Protein AF-A0A1G7F5T5-F1 (afdb_monomer_lite)

Organism: NCBI:txid69960

Secondary structure (DSSP, 8-state):
-PPP--------------------S-HHHHHHHHHHHHHHHHHHTT--HHHHHHHHHHHHHHH-TTS-HHHHHHHHHHHHHHHHHTS------

Sequence (93 aa):
MRPNDFGLYGSKSVSWASRDAESGDDGSSSDHDLVYRVHQLALRHGESERRAWRAAVGAYLERHPSASVTMAERVVTCLIRQRLDDLPTIKTA

Structure (mmCIF, N/CA/C/O backbone):
data_AF-A0A1G7F5T5-F1
#
_entry.id   AF-A0A1G7F5T5-F1
#
loop_
_atom_site.group_PDB
_atom_site.id
_atom_site.type_symbol
_atom_site.label_atom_id
_atom_site.label_alt_id
_atom_site.label_comp_id
_atom_site.label_asym_id
_atom_site.label_entity_id
_atom_site.label_seq_id
_atom_site.pdbx_PDB_ins_code
_atom_site.Cartn_x
_atom_site.Cartn_y
_atom_site.Cartn_z
_atom_site.occupancy
_atom_site.B_iso_or_equiv
_atom_site.auth_seq_id
_atom_site.auth_comp_id
_atom_site.auth_asym_id
_atom_site.auth_atom_id
_atom_site.pdbx_PDB_model_num
ATOM 1 N N . MET A 1 1 ? 1.196 -51.240 -10.449 1.00 37.78 1 MET A N 1
ATOM 2 C CA . MET A 1 1 ? 2.396 -50.552 -10.979 1.00 37.78 1 MET A CA 1
ATOM 3 C C . MET A 1 1 ? 1.913 -49.550 -12.022 1.00 37.78 1 MET A C 1
ATOM 5 O O . MET A 1 1 ? 1.039 -49.910 -12.797 1.00 37.78 1 MET A O 1
ATOM 9 N N . ARG A 1 2 ? 2.326 -48.281 -11.919 1.00 52.62 2 ARG A N 1
ATOM 10 C CA . ARG A 1 2 ? 1.671 -47.104 -12.531 1.00 52.62 2 ARG A CA 1
ATOM 11 C C . ARG A 1 2 ? 1.776 -47.065 -14.067 1.00 52.62 2 ARG A C 1
ATOM 13 O O . ARG A 1 2 ? 2.877 -47.288 -14.561 1.00 52.62 2 ARG A O 1
ATOM 20 N N . PRO A 1 3 ? 0.723 -46.675 -14.807 1.00 46.78 3 PRO A N 1
ATOM 21 C CA . PRO A 1 3 ? 0.892 -46.070 -16.119 1.00 46.78 3 PRO A CA 1
ATOM 22 C C . PRO A 1 3 ? 1.144 -44.559 -15.978 1.00 46.78 3 PRO A C 1
ATOM 24 O O . PRO A 1 3 ? 0.455 -43.861 -15.236 1.00 46.78 3 PRO A O 1
ATOM 27 N N . ASN A 1 4 ? 2.195 -44.109 -16.661 1.00 47.62 4 ASN A N 1
ATOM 28 C CA . ASN A 1 4 ? 2.661 -42.731 -16.768 1.00 47.62 4 ASN A CA 1
ATOM 29 C C . ASN A 1 4 ? 1.590 -41.797 -17.343 1.00 47.62 4 ASN A C 1
ATOM 31 O O . ASN A 1 4 ? 1.042 -42.052 -18.413 1.00 47.62 4 ASN A O 1
ATOM 35 N N . ASP A 1 5 ? 1.399 -40.677 -16.654 1.00 50.34 5 ASP A N 1
ATOM 36 C CA . ASP A 1 5 ? 0.687 -39.492 -17.110 1.00 50.34 5 ASP A CA 1
ATOM 37 C C . ASP A 1 5 ? 1.704 -38.566 -1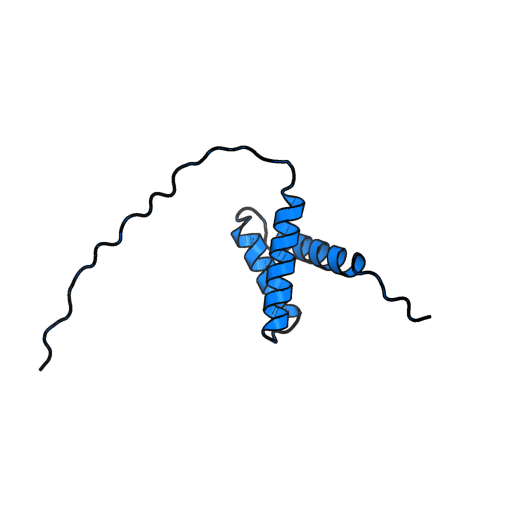7.798 1.00 50.34 5 ASP A C 1
ATOM 39 O O . ASP A 1 5 ? 2.568 -37.985 -17.146 1.00 50.34 5 ASP A O 1
ATOM 43 N N . PHE A 1 6 ? 1.669 -38.509 -19.130 1.00 51.84 6 PHE A N 1
ATOM 44 C CA . PHE A 1 6 ? 2.380 -37.506 -19.928 1.00 51.84 6 PHE A CA 1
ATOM 45 C C . PHE A 1 6 ? 1.488 -37.097 -21.103 1.00 51.84 6 PHE A C 1
ATOM 47 O O . PHE A 1 6 ? 1.723 -37.446 -22.258 1.00 51.84 6 PHE A O 1
ATOM 54 N N . GLY A 1 7 ? 0.421 -36.365 -20.784 1.00 48.38 7 GLY A N 1
ATOM 55 C CA . GLY A 1 7 ? -0.367 -35.610 -21.751 1.00 48.38 7 GLY A CA 1
ATOM 56 C C . GLY A 1 7 ? 0.055 -34.146 -21.719 1.00 48.38 7 GLY A C 1
ATOM 57 O O . GLY A 1 7 ? -0.447 -33.375 -20.909 1.00 48.38 7 GLY A O 1
ATOM 58 N N . LEU A 1 8 ? 0.989 -33.770 -22.596 1.00 51.59 8 LEU A N 1
ATOM 59 C CA . LEU A 1 8 ? 1.382 -32.387 -22.873 1.00 51.59 8 LEU A CA 1
ATOM 60 C C . LEU A 1 8 ? 0.162 -31.595 -23.372 1.00 51.59 8 LEU A C 1
ATOM 62 O O . LEU A 1 8 ? -0.138 -31.582 -24.566 1.00 51.59 8 LEU A O 1
ATOM 66 N N . TYR A 1 9 ? -0.556 -30.942 -22.460 1.00 50.69 9 TYR A N 1
ATOM 67 C CA . TYR A 1 9 ? -1.596 -29.990 -22.828 1.00 50.69 9 TYR A CA 1
ATOM 68 C C . TYR A 1 9 ? -0.916 -28.686 -23.240 1.00 50.69 9 TYR A C 1
ATOM 70 O O . TYR A 1 9 ? -0.356 -27.966 -22.415 1.00 50.69 9 TYR A O 1
ATOM 78 N N . GLY A 1 10 ? -0.912 -28.435 -24.549 1.00 43.50 10 GLY A N 1
ATOM 79 C CA . GLY A 1 10 ? -0.328 -27.252 -25.161 1.00 43.50 10 GLY A CA 1
ATOM 80 C C . GLY A 1 10 ? -0.857 -25.976 -24.517 1.00 43.50 10 GLY A C 1
ATOM 81 O O . GLY A 1 10 ? -2.034 -25.633 -24.647 1.00 43.50 10 GLY A O 1
ATOM 82 N N . SER A 1 11 ? 0.032 -25.264 -23.829 1.00 48.81 11 SER A N 1
ATOM 83 C CA . SER A 1 11 ? -0.226 -23.923 -23.323 1.00 48.81 11 SER A CA 1
ATOM 84 C C . SER A 1 11 ? -0.500 -23.004 -24.508 1.00 48.81 11 SER A C 1
ATOM 86 O O . SER A 1 11 ? 0.404 -22.643 -25.260 1.00 48.81 11 SER A O 1
ATOM 88 N N . LYS A 1 12 ? -1.774 -22.653 -24.692 1.00 49.53 12 LYS A N 1
ATOM 89 C CA . LYS A 1 12 ? -2.207 -21.605 -25.614 1.00 49.53 12 LYS A CA 1
ATOM 90 C C . LYS A 1 12 ? -1.460 -20.314 -25.276 1.00 49.53 12 LYS A C 1
ATOM 92 O O . LYS A 1 12 ? -1.666 -19.743 -24.208 1.00 49.53 12 LYS A O 1
ATOM 97 N N . SER A 1 13 ? -0.622 -19.859 -26.200 1.00 48.94 13 SER A N 1
ATOM 98 C CA . SER A 1 13 ? -0.043 -18.520 -26.204 1.00 48.94 13 SER A CA 1
ATOM 99 C C . SER A 1 13 ? -1.175 -17.497 -26.139 1.00 48.94 13 SER A C 1
ATOM 101 O O . SER A 1 13 ? -1.963 -17.376 -27.077 1.00 48.94 13 SER A O 1
ATOM 103 N N . VAL A 1 14 ? -1.298 -16.792 -25.017 1.00 47.69 14 VAL A N 1
ATOM 104 C CA . VAL A 1 14 ? -2.258 -15.699 -24.886 1.00 47.69 14 VAL A CA 1
ATOM 105 C C . VAL A 1 14 ? -1.602 -14.440 -25.456 1.00 47.69 14 VAL A C 1
ATOM 107 O O . VAL A 1 14 ? -0.734 -13.824 -24.845 1.00 47.69 14 VAL A O 1
ATOM 110 N N . SER A 1 15 ? -1.951 -14.111 -26.697 1.00 42.66 15 SER A N 1
ATOM 111 C CA . SER A 1 15 ? -1.538 -12.872 -27.356 1.00 42.66 15 SER A CA 1
ATOM 112 C C . SER A 1 15 ? -2.310 -11.699 -26.752 1.00 42.66 15 SER A C 1
ATOM 114 O O . SER A 1 15 ? -3.448 -11.444 -27.134 1.00 42.66 15 SER A O 1
ATOM 116 N N . TRP A 1 16 ? -1.700 -10.976 -25.813 1.00 48.81 16 TRP A N 1
ATOM 117 C CA . TRP A 1 16 ? -2.178 -9.657 -25.387 1.00 48.81 16 TRP A CA 1
ATOM 118 C C . TRP A 1 16 ? -1.541 -8.606 -26.288 1.00 48.81 16 TRP A C 1
ATOM 120 O O . TRP A 1 16 ? -0.541 -7.991 -25.933 1.00 48.81 16 TRP A O 1
ATOM 130 N N . ALA A 1 17 ? -2.091 -8.442 -27.488 1.00 44.53 17 ALA A N 1
ATOM 131 C CA . ALA A 1 17 ? -1.751 -7.315 -28.339 1.00 44.53 17 ALA A CA 1
ATOM 132 C C . ALA A 1 17 ? -3.019 -6.536 -28.690 1.00 44.53 17 ALA A C 1
ATOM 134 O O . ALA A 1 17 ? -3.901 -7.036 -29.382 1.00 44.53 17 ALA A O 1
ATOM 135 N N . SER A 1 18 ? -3.014 -5.298 -28.200 1.00 49.06 18 SER A N 1
ATOM 136 C CA . SER A 1 18 ? -3.764 -4.132 -28.659 1.00 49.06 18 SER A CA 1
ATOM 137 C C . SER A 1 18 ? -5.280 -4.130 -28.496 1.00 49.06 18 SER A C 1
ATOM 139 O O . SER A 1 18 ? -6.025 -4.751 -29.250 1.00 49.06 18 SER A O 1
ATOM 141 N N . ARG A 1 19 ? -5.731 -3.224 -27.625 1.00 47.62 19 ARG A N 1
ATOM 142 C CA . ARG A 1 19 ? -6.726 -2.242 -28.047 1.00 47.62 19 ARG A CA 1
ATOM 143 C C . ARG A 1 19 ? -6.375 -0.854 -27.535 1.00 47.62 19 ARG A C 1
ATOM 145 O O . ARG A 1 19 ? -5.844 -0.690 -26.442 1.00 47.62 19 ARG A O 1
ATOM 152 N N . ASP A 1 20 ? -6.632 0.061 -28.445 1.00 47.78 20 ASP A N 1
ATOM 153 C CA . ASP A 1 20 ? -6.230 1.442 -28.580 1.00 47.78 20 ASP A CA 1
ATOM 154 C C . ASP A 1 20 ? -6.469 2.331 -27.359 1.00 47.78 20 ASP A C 1
ATOM 156 O O . ASP A 1 20 ? -7.384 2.137 -26.558 1.00 47.78 20 ASP A O 1
ATOM 160 N N . ALA A 1 21 ? -5.596 3.330 -27.262 1.00 59.91 21 ALA A N 1
ATOM 161 C CA . ALA A 1 21 ? -5.716 4.464 -26.374 1.00 59.91 21 ALA A CA 1
ATOM 162 C C . ALA A 1 21 ? -7.014 5.226 -26.648 1.00 59.91 21 ALA A C 1
ATOM 164 O O . ALA A 1 21 ? -7.261 5.602 -27.784 1.00 59.91 21 ALA A O 1
ATOM 165 N N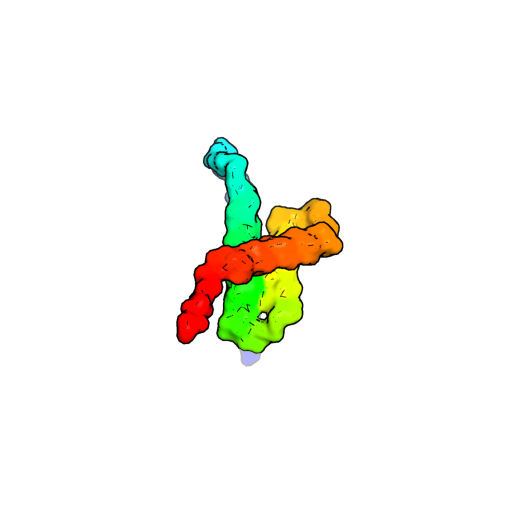 . GLU A 1 22 ? -7.775 5.489 -25.591 1.00 53.81 22 GLU A N 1
ATOM 166 C CA . GLU A 1 22 ? -8.470 6.751 -25.327 1.00 53.81 22 GLU A CA 1
ATOM 167 C C . GLU A 1 22 ? -9.164 6.608 -23.971 1.00 53.81 22 GLU A C 1
ATOM 169 O O . GLU A 1 22 ? -10.047 5.769 -23.822 1.00 53.81 22 GLU A O 1
ATOM 174 N N . SER A 1 23 ? -8.740 7.382 -22.967 1.00 44.06 23 SER A N 1
ATOM 175 C CA . SER A 1 23 ? -9.634 7.981 -21.964 1.00 44.06 23 SER A CA 1
ATOM 176 C C . SER A 1 23 ? -8.828 8.541 -20.795 1.00 44.06 23 SER A C 1
ATOM 178 O O . SER A 1 23 ? -8.384 7.794 -19.928 1.00 44.06 23 SER A O 1
ATOM 180 N N . GLY A 1 24 ? -8.746 9.870 -20.749 1.00 42.12 24 GLY A N 1
ATOM 181 C CA . GLY A 1 24 ? -8.761 10.621 -19.500 1.00 42.12 24 GLY A CA 1
ATOM 182 C C . GLY A 1 24 ? -7.458 10.659 -18.716 1.00 42.12 24 GLY A C 1
ATOM 183 O O . GLY A 1 24 ? -7.017 9.682 -18.119 1.00 42.12 24 GLY A O 1
ATOM 184 N N . ASP A 1 25 ? -6.911 11.860 -18.634 1.00 50.72 25 ASP A N 1
ATOM 185 C CA . ASP A 1 25 ? -6.124 12.337 -17.506 1.00 50.72 25 ASP A CA 1
ATOM 186 C C . ASP A 1 25 ? -6.935 12.136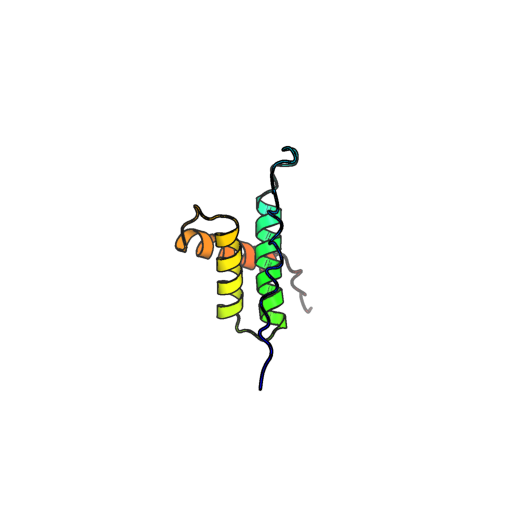 -16.196 1.00 50.72 25 ASP A C 1
ATOM 188 O O . ASP A 1 25 ? -7.659 13.017 -15.756 1.00 50.72 25 ASP A O 1
ATOM 192 N N . ASP A 1 26 ? -6.923 10.912 -15.649 1.00 48.56 26 ASP A N 1
ATOM 193 C CA . ASP A 1 26 ? -7.553 10.517 -14.370 1.00 48.56 26 ASP A CA 1
ATOM 194 C C . ASP A 1 26 ? -6.755 9.383 -13.680 1.00 48.56 26 ASP A C 1
ATOM 196 O O . ASP A 1 26 ? -7.257 8.610 -12.862 1.00 48.56 26 ASP A O 1
ATOM 200 N N . GLY A 1 27 ? -5.461 9.252 -14.006 1.00 49.28 27 GLY A N 1
ATOM 201 C CA . GLY A 1 27 ? -4.585 8.208 -13.450 1.00 49.28 27 GLY A CA 1
ATOM 202 C C . GLY A 1 27 ? -4.512 8.224 -11.916 1.00 49.28 27 GLY A C 1
ATOM 203 O O . GLY A 1 27 ? -4.415 7.168 -11.291 1.00 49.28 27 GLY A O 1
ATOM 204 N N . SER A 1 28 ? -4.673 9.408 -11.313 1.00 51.78 28 SER A N 1
ATOM 205 C CA . SER A 1 28 ? -4.696 9.596 -9.858 1.00 51.78 28 SER A CA 1
ATOM 206 C C . SER A 1 28 ? -5.868 8.866 -9.189 1.00 51.78 28 SER A C 1
ATOM 208 O O . SER A 1 28 ? -5.685 8.226 -8.155 1.00 51.78 28 SER A O 1
ATOM 210 N N . SER A 1 29 ? -7.056 8.873 -9.803 1.00 59.47 29 SER A N 1
ATOM 211 C CA . SER A 1 29 ? -8.245 8.190 -9.274 1.00 59.47 29 SER A CA 1
ATOM 212 C C . SER A 1 29 ? -8.086 6.667 -9.317 1.00 59.47 29 SER A C 1
ATOM 214 O O . SER A 1 29 ? -8.397 5.963 -8.354 1.00 59.47 29 SER A O 1
ATOM 216 N N . SER A 1 30 ? -7.494 6.144 -10.399 1.00 79.25 30 SER A N 1
ATOM 217 C CA . SER A 1 30 ? -7.297 4.701 -10.558 1.00 79.25 30 SER A CA 1
ATOM 218 C C . SER A 1 30 ? -6.242 4.121 -9.611 1.00 79.25 30 SER A C 1
ATOM 220 O O . SER A 1 30 ? -6.425 2.997 -9.137 1.00 79.25 30 SER A O 1
ATOM 222 N N . ASP A 1 31 ? -5.160 4.853 -9.336 1.00 85.75 31 ASP A N 1
ATOM 223 C CA . ASP A 1 31 ? -4.143 4.429 -8.368 1.00 85.75 31 ASP A CA 1
ATOM 224 C C . ASP A 1 31 ? -4.662 4.544 -6.933 1.00 85.75 31 ASP A C 1
ATOM 226 O O . ASP A 1 31 ? -4.466 3.638 -6.122 1.00 85.75 31 ASP A O 1
ATOM 230 N N . HIS A 1 32 ? -5.393 5.617 -6.635 1.00 85.69 32 HIS A N 1
ATOM 231 C CA . HIS A 1 32 ? -6.034 5.829 -5.344 1.00 85.69 32 HIS A CA 1
ATOM 232 C C . HIS A 1 32 ? -7.029 4.711 -5.002 1.00 85.69 32 HIS A C 1
ATOM 234 O O . HIS A 1 32 ? -6.956 4.127 -3.917 1.00 85.69 32 HIS A O 1
ATOM 240 N N . ASP A 1 33 ? -7.907 4.340 -5.938 1.00 88.75 33 ASP A N 1
ATOM 241 C CA . ASP A 1 33 ? -8.869 3.255 -5.735 1.00 88.75 33 ASP A CA 1
ATOM 242 C C . ASP A 1 33 ? -8.203 1.877 -5.641 1.00 88.75 33 ASP A C 1
ATOM 244 O O . ASP A 1 33 ? -8.639 1.045 -4.841 1.00 88.75 33 ASP A O 1
ATOM 248 N N . LEU A 1 34 ? -7.137 1.622 -6.410 1.00 90.38 34 LEU A N 1
ATOM 249 C CA . LEU A 1 34 ? -6.363 0.381 -6.318 1.00 90.38 34 LEU A CA 1
ATOM 250 C C . LEU A 1 34 ? -5.725 0.235 -4.931 1.00 90.38 34 LEU A C 1
ATOM 252 O O . LEU A 1 34 ? -5.949 -0.763 -4.242 1.00 90.38 34 LEU A O 1
ATOM 256 N N . VAL A 1 35 ? -4.960 1.246 -4.516 1.00 91.81 35 VAL A N 1
ATOM 257 C CA . VAL A 1 35 ? -4.230 1.277 -3.243 1.00 91.81 35 VAL A CA 1
ATOM 258 C C . VAL A 1 35 ? -5.198 1.139 -2.072 1.00 91.81 35 VAL A C 1
ATOM 260 O O . VAL A 1 35 ? -4.993 0.302 -1.190 1.00 91.81 35 VAL A O 1
ATOM 263 N N . TYR A 1 36 ? -6.291 1.903 -2.086 1.00 89.56 36 TYR A N 1
ATOM 264 C CA . TYR A 1 36 ? -7.287 1.858 -1.023 1.00 89.56 36 TYR A CA 1
ATOM 265 C C . TYR A 1 36 ? -8.016 0.511 -0.970 1.00 89.56 36 TYR A C 1
ATOM 267 O O . TYR A 1 36 ? -8.193 -0.051 0.112 1.00 89.56 36 TYR A O 1
ATOM 275 N N . ARG A 1 37 ? -8.397 -0.058 -2.122 1.00 91.38 37 ARG A N 1
ATOM 276 C CA . ARG A 1 37 ? -9.069 -1.363 -2.180 1.00 91.38 37 ARG A CA 1
ATOM 277 C C . ARG A 1 37 ? -8.181 -2.482 -1.648 1.00 91.38 37 ARG A C 1
ATOM 279 O O . ARG A 1 37 ? -8.657 -3.286 -0.852 1.00 91.38 37 ARG A O 1
ATOM 286 N N . VAL A 1 38 ? -6.914 -2.533 -2.061 1.00 93.38 38 VAL A N 1
ATOM 287 C CA . VAL A 1 38 ? -5.958 -3.553 -1.596 1.00 93.38 38 VAL A CA 1
ATOM 288 C C . VAL A 1 38 ? -5.710 -3.411 -0.095 1.00 93.38 38 VAL A C 1
ATOM 290 O O . VAL A 1 38 ? -5.739 -4.406 0.629 1.00 93.38 38 VAL A O 1
ATOM 293 N N . HIS A 1 39 ? -5.561 -2.176 0.390 1.00 93.06 39 HIS A N 1
ATOM 294 C CA . HIS A 1 39 ? -5.421 -1.895 1.815 1.00 93.06 39 HIS A CA 1
ATOM 295 C C . HIS A 1 39 ? -6.641 -2.378 2.621 1.00 93.06 39 HIS A C 1
ATOM 297 O O . HIS A 1 39 ? -6.497 -3.127 3.585 1.00 93.06 39 HIS A O 1
ATOM 303 N N . GLN A 1 40 ? -7.857 -2.009 2.201 1.00 92.25 40 GLN A N 1
ATOM 304 C CA . GLN A 1 40 ? -9.101 -2.426 2.860 1.00 92.25 40 GLN A CA 1
ATOM 305 C C . GLN A 1 40 ? -9.320 -3.940 2.798 1.00 92.25 40 GLN A C 1
ATOM 307 O O . GLN A 1 40 ? -9.793 -4.531 3.767 1.00 92.25 40 GLN A O 1
ATOM 312 N N . LEU A 1 41 ? -8.972 -4.584 1.681 1.00 92.69 41 LEU A N 1
ATOM 313 C CA . LEU A 1 41 ? -9.070 -6.032 1.540 1.00 92.69 41 LEU A CA 1
ATOM 314 C C . LEU A 1 41 ? -8.171 -6.734 2.563 1.00 92.69 41 LEU A C 1
ATOM 316 O O . LEU A 1 41 ? -8.653 -7.583 3.307 1.00 92.69 41 LEU A O 1
ATOM 320 N N . ALA A 1 42 ? -6.903 -6.333 2.667 1.00 92.62 42 ALA A N 1
ATOM 321 C CA . ALA A 1 42 ? -5.976 -6.905 3.640 1.00 92.62 42 ALA A CA 1
ATOM 322 C C . ALA A 1 42 ? -6.475 -6.737 5.088 1.00 92.62 42 ALA A C 1
ATOM 324 O O . ALA A 1 42 ? -6.462 -7.698 5.856 1.00 92.62 42 ALA A O 1
ATOM 325 N N . LEU A 1 43 ? -7.012 -5.563 5.439 1.00 91.44 43 LEU A N 1
ATOM 326 C CA . LEU A 1 43 ? -7.629 -5.345 6.752 1.00 91.44 43 LEU A CA 1
ATOM 327 C C . LEU A 1 43 ? -8.840 -6.262 6.995 1.00 91.44 43 LEU A C 1
ATOM 329 O O . LEU A 1 43 ? -8.972 -6.832 8.075 1.00 91.44 43 LEU A O 1
ATOM 333 N N . ARG A 1 44 ? -9.706 -6.464 5.992 1.00 93.69 44 ARG A N 1
ATOM 334 C CA . ARG A 1 44 ? -10.860 -7.383 6.085 1.00 93.69 44 ARG A CA 1
ATOM 335 C C . ARG A 1 44 ? -10.449 -8.843 6.264 1.00 93.69 44 ARG A C 1
ATOM 337 O O . ARG A 1 44 ? -11.194 -9.605 6.870 1.00 93.69 44 ARG A O 1
ATOM 344 N N . HIS A 1 45 ? -9.274 -9.221 5.769 1.00 93.56 45 HIS A N 1
ATOM 345 C CA . HIS A 1 45 ? -8.682 -10.539 5.997 1.00 93.56 45 HIS A CA 1
ATOM 346 C C . HIS A 1 45 ? -8.015 -10.683 7.377 1.00 93.56 45 HIS A C 1
ATOM 348 O O . HIS A 1 45 ? -7.494 -11.752 7.686 1.00 93.56 45 HIS A O 1
ATOM 354 N N . GLY A 1 46 ? -8.054 -9.647 8.222 1.00 92.12 46 GLY A N 1
ATOM 355 C CA . GLY A 1 46 ? -7.470 -9.669 9.563 1.00 92.12 46 GLY A CA 1
ATOM 356 C C . GLY A 1 46 ? -5.967 -9.385 9.590 1.00 92.12 46 GLY A C 1
ATOM 357 O O . GLY A 1 46 ? -5.317 -9.633 10.605 1.00 92.12 46 GLY A O 1
ATOM 358 N N . GLU A 1 47 ? -5.394 -8.869 8.499 1.00 93.25 47 GLU A N 1
ATOM 359 C CA . GLU A 1 47 ? -3.993 -8.455 8.487 1.00 93.25 47 GLU A CA 1
ATOM 360 C C . GLU A 1 47 ? -3.785 -7.165 9.288 1.00 93.25 47 GLU A C 1
ATOM 362 O O . GLU A 1 47 ? -4.632 -6.275 9.332 1.00 93.25 47 GLU A O 1
ATOM 367 N N . SER A 1 48 ? -2.600 -7.030 9.889 1.00 93.81 48 SER A N 1
ATOM 368 C CA . SER A 1 48 ? -2.185 -5.782 10.543 1.00 93.81 48 SER A CA 1
ATOM 369 C C . SER A 1 48 ? -2.104 -4.620 9.544 1.00 93.81 48 SER A C 1
ATOM 371 O O . SER A 1 48 ? -1.694 -4.835 8.401 1.00 93.81 48 SER A O 1
ATOM 373 N N . GLU A 1 49 ? -2.333 -3.384 9.998 1.00 90.94 49 GLU A N 1
ATOM 374 C CA . GLU A 1 49 ? -2.204 -2.170 9.168 1.00 90.94 49 GLU A CA 1
ATOM 375 C C . GLU A 1 49 ? -0.869 -2.103 8.419 1.00 90.94 49 GLU A C 1
ATOM 377 O O . GLU A 1 49 ? -0.824 -1.814 7.227 1.00 90.94 49 GLU A O 1
ATOM 382 N N . ARG A 1 50 ? 0.238 -2.472 9.078 1.00 92.81 50 ARG A N 1
ATOM 383 C CA . ARG A 1 50 ? 1.565 -2.512 8.445 1.00 92.81 50 ARG A CA 1
ATOM 384 C C . ARG A 1 50 ? 1.620 -3.484 7.260 1.00 92.81 50 ARG A C 1
ATOM 386 O O . ARG A 1 50 ? 2.300 -3.203 6.276 1.00 92.81 50 ARG A O 1
ATOM 393 N N . ARG A 1 51 ? 0.964 -4.644 7.352 1.00 91.88 51 ARG A N 1
ATOM 394 C CA . ARG A 1 51 ? 0.907 -5.625 6.254 1.00 91.88 51 ARG A CA 1
ATOM 395 C C . ARG A 1 51 ? -0.054 -5.183 5.156 1.00 91.88 51 ARG A C 1
ATOM 397 O O . ARG A 1 51 ? 0.308 -5.300 3.990 1.00 91.88 51 ARG A O 1
ATOM 404 N N . ALA A 1 52 ? -1.200 -4.610 5.517 1.00 93.56 52 ALA A N 1
ATOM 405 C CA . ALA A 1 52 ? -2.137 -4.022 4.565 1.00 93.56 52 ALA A CA 1
ATOM 406 C C . ALA A 1 52 ? -1.490 -2.895 3.744 1.00 93.56 52 ALA A C 1
ATOM 408 O O . ALA A 1 52 ? -1.608 -2.861 2.521 1.00 93.56 52 ALA A O 1
ATOM 409 N N . TRP A 1 53 ? -0.724 -2.023 4.401 1.00 94.19 53 TRP A N 1
ATOM 410 C CA . TRP A 1 53 ? 0.046 -0.968 3.749 1.00 94.19 53 TRP A CA 1
ATOM 411 C C . TRP A 1 53 ? 1.107 -1.526 2.796 1.00 94.19 53 TRP A C 1
ATOM 413 O O . TRP A 1 53 ? 1.172 -1.101 1.647 1.00 94.19 53 TRP A O 1
ATOM 423 N N . ARG A 1 54 ? 1.890 -2.534 3.212 1.00 95.31 54 ARG A N 1
ATOM 424 C CA . ARG A 1 54 ? 2.874 -3.170 2.315 1.00 95.31 54 ARG A CA 1
ATOM 425 C C . ARG A 1 54 ? 2.229 -3.833 1.102 1.00 95.31 54 ARG A C 1
ATOM 427 O O . ARG A 1 54 ? 2.795 -3.754 0.018 1.00 95.31 54 ARG A O 1
ATOM 434 N N . ALA A 1 55 ? 1.065 -4.460 1.270 1.00 95.00 55 ALA A N 1
ATOM 435 C CA . ALA A 1 55 ? 0.314 -5.026 0.153 1.00 95.00 55 ALA A CA 1
ATOM 436 C C . ALA A 1 55 ? -0.103 -3.934 -0.845 1.00 95.00 55 ALA A C 1
ATOM 438 O O . ALA A 1 55 ? 0.045 -4.111 -2.051 1.00 95.00 55 ALA A O 1
ATOM 439 N N . ALA A 1 56 ? -0.545 -2.777 -0.348 1.00 94.81 56 ALA A N 1
ATOM 440 C CA . ALA A 1 56 ? -0.903 -1.639 -1.186 1.00 94.81 56 ALA A CA 1
ATOM 441 C C . ALA A 1 56 ? 0.317 -1.013 -1.900 1.00 94.81 56 ALA A C 1
ATOM 443 O O . ALA A 1 56 ? 0.220 -0.663 -3.074 1.00 94.81 56 ALA A O 1
ATOM 444 N N . VAL A 1 57 ? 1.481 -0.941 -1.239 1.00 95.38 57 VAL A N 1
ATOM 445 C CA . VAL A 1 57 ? 2.765 -0.552 -1.865 1.00 95.38 57 VAL A CA 1
ATOM 446 C C . VAL A 1 57 ? 3.172 -1.536 -2.960 1.00 95.38 57 VAL A C 1
ATOM 448 O O . VAL A 1 57 ? 3.577 -1.107 -4.038 1.00 95.38 57 VAL A O 1
ATOM 451 N N . GLY A 1 58 ? 3.020 -2.839 -2.718 1.00 94.69 58 GLY A N 1
ATOM 452 C CA . GLY A 1 58 ? 3.268 -3.873 -3.723 1.00 94.69 58 GLY A CA 1
ATOM 453 C C . GLY A 1 58 ? 2.386 -3.696 -4.958 1.00 94.69 58 GLY A C 1
ATOM 454 O O . GLY A 1 58 ? 2.904 -3.612 -6.065 1.00 94.69 58 GLY A O 1
ATOM 455 N N . ALA A 1 59 ? 1.077 -3.526 -4.762 1.00 94.06 59 ALA A N 1
ATOM 456 C CA . ALA A 1 59 ? 0.133 -3.297 -5.856 1.00 94.06 59 ALA A CA 1
ATOM 457 C C . ALA A 1 59 ? 0.453 -2.024 -6.663 1.00 94.06 59 ALA A C 1
ATOM 459 O O . ALA A 1 59 ? 0.312 -2.007 -7.885 1.00 94.06 59 ALA A O 1
ATOM 460 N N . TYR A 1 60 ? 0.918 -0.962 -5.996 1.00 93.31 60 TYR A N 1
ATOM 461 C CA . TYR A 1 60 ? 1.361 0.255 -6.675 1.00 93.31 60 TYR A CA 1
ATOM 462 C C . TYR A 1 60 ? 2.613 0.009 -7.534 1.00 93.31 60 TYR A C 1
ATOM 464 O O . TYR A 1 60 ? 2.672 0.459 -8.675 1.00 93.31 60 TYR A O 1
ATOM 472 N N . LEU A 1 61 ? 3.599 -0.732 -7.021 1.00 94.56 61 LEU A N 1
ATOM 473 C CA . LEU A 1 61 ? 4.829 -1.062 -7.753 1.00 94.56 61 LEU A CA 1
ATOM 474 C C . LEU A 1 61 ? 4.592 -2.016 -8.931 1.00 94.56 61 LEU A C 1
ATOM 476 O O . LEU A 1 61 ? 5.250 -1.879 -9.958 1.00 94.56 61 LEU A O 1
ATOM 480 N N . GLU A 1 62 ? 3.644 -2.951 -8.818 1.00 93.56 62 GLU A N 1
ATOM 481 C CA . GLU A 1 62 ? 3.245 -3.822 -9.935 1.00 93.56 62 GLU A CA 1
ATOM 482 C C . GLU A 1 62 ? 2.677 -3.017 -11.110 1.00 93.56 62 GLU A C 1
ATOM 484 O O . GLU A 1 62 ? 2.925 -3.341 -12.271 1.00 93.56 62 GLU A O 1
ATOM 489 N N . ARG A 1 63 ? 1.943 -1.941 -10.808 1.00 90.94 63 ARG A N 1
ATOM 490 C CA . ARG A 1 63 ? 1.386 -1.028 -11.809 1.00 90.94 63 ARG A CA 1
ATOM 491 C C . ARG A 1 63 ? 2.409 -0.018 -12.331 1.00 90.94 63 ARG A C 1
ATOM 493 O O . ARG A 1 63 ? 2.350 0.354 -13.501 1.00 90.94 63 ARG A O 1
ATOM 500 N N . HIS A 1 64 ? 3.352 0.394 -11.485 1.00 92.12 64 HIS A N 1
ATOM 501 C CA . HIS A 1 64 ? 4.386 1.386 -11.783 1.00 92.12 64 HIS A CA 1
ATOM 502 C C . HIS A 1 64 ? 5.790 0.791 -11.589 1.00 92.12 64 HIS A C 1
ATOM 504 O O . HIS A 1 64 ? 6.483 1.156 -10.636 1.00 92.12 64 HIS A O 1
ATOM 510 N N . PRO A 1 65 ? 6.262 -0.092 -12.492 1.00 91.00 65 PRO A N 1
ATOM 511 C CA . PRO A 1 65 ? 7.538 -0.798 -12.323 1.00 91.00 65 PRO A CA 1
ATOM 512 C C . PRO A 1 65 ? 8.768 0.123 -12.382 1.00 91.00 65 PRO A C 1
ATOM 514 O O . PRO A 1 65 ? 9.854 -0.260 -11.956 1.00 91.00 65 PRO A O 1
ATOM 517 N N . SER A 1 66 ? 8.613 1.340 -12.910 1.00 93.06 66 SER A N 1
ATOM 518 C CA . SER A 1 66 ? 9.645 2.381 -12.925 1.00 93.06 66 SER A CA 1
ATOM 519 C C . SER A 1 66 ? 9.707 3.200 -11.629 1.00 93.06 66 SER A C 1
ATOM 521 O O . SER A 1 66 ? 10.663 3.954 -11.434 1.00 93.06 66 SER A O 1
ATOM 523 N N . ALA A 1 67 ? 8.714 3.082 -10.740 1.00 92.31 67 ALA A N 1
ATOM 524 C CA . ALA A 1 67 ? 8.710 3.787 -9.468 1.00 92.31 67 ALA A CA 1
ATOM 525 C C . ALA A 1 67 ? 9.698 3.144 -8.486 1.00 92.31 67 ALA A C 1
ATOM 527 O 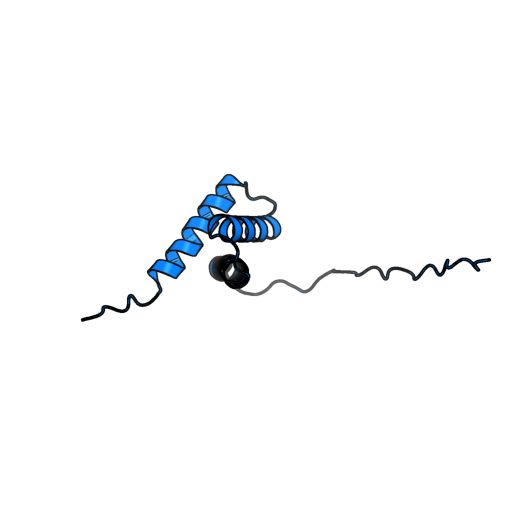O . ALA A 1 67 ? 9.798 1.924 -8.365 1.00 92.31 67 ALA A O 1
ATOM 528 N N . SER A 1 68 ? 10.416 3.975 -7.730 1.00 95.31 68 SER A N 1
ATOM 529 C CA . SER A 1 68 ? 11.228 3.476 -6.623 1.00 95.31 68 SER A CA 1
ATOM 530 C C . SER A 1 68 ? 10.339 3.057 -5.453 1.00 95.31 68 SER A C 1
ATOM 532 O O . SER A 1 68 ? 9.275 3.638 -5.228 1.00 95.31 68 SER A O 1
ATOM 534 N N . VAL A 1 69 ? 10.808 2.094 -4.654 1.00 94.00 69 VAL A N 1
ATOM 535 C CA . VAL A 1 69 ? 10.101 1.644 -3.442 1.00 94.00 69 VAL A CA 1
ATOM 536 C C . VAL A 1 69 ? 9.780 2.830 -2.532 1.00 94.00 69 VAL A C 1
ATOM 538 O O . VAL A 1 69 ? 8.636 3.013 -2.140 1.00 94.00 69 VAL A O 1
ATOM 541 N N . THR A 1 70 ? 10.754 3.706 -2.283 1.00 94.94 70 THR A N 1
ATOM 542 C CA . THR A 1 70 ? 10.563 4.896 -1.442 1.00 94.94 70 THR A CA 1
ATOM 543 C C . THR A 1 70 ? 9.512 5.859 -2.000 1.00 94.94 70 THR A C 1
ATOM 545 O O . THR A 1 70 ? 8.776 6.478 -1.231 1.00 94.94 70 THR A O 1
ATOM 548 N N . MET A 1 71 ? 9.422 6.008 -3.327 1.00 94.38 71 MET A N 1
ATOM 549 C CA . MET A 1 71 ? 8.377 6.823 -3.950 1.00 94.38 71 MET A CA 1
ATOM 550 C C . MET A 1 71 ? 7.004 6.171 -3.771 1.00 94.38 71 MET A C 1
ATOM 552 O O . MET A 1 71 ? 6.069 6.839 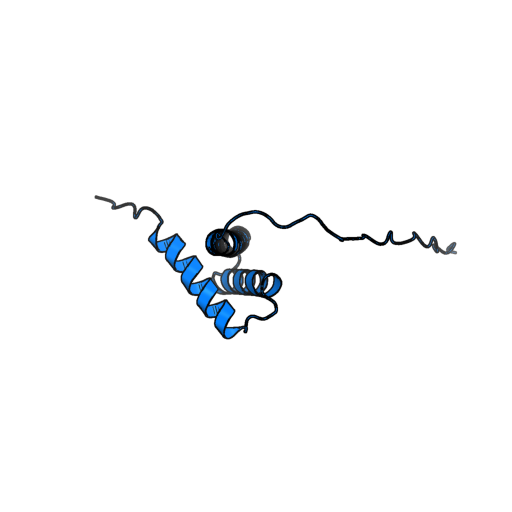-3.337 1.00 94.38 71 MET A O 1
ATOM 556 N N . ALA A 1 72 ? 6.895 4.867 -4.032 1.00 92.94 72 ALA A N 1
ATOM 557 C CA . ALA A 1 72 ? 5.658 4.113 -3.860 1.00 92.94 72 ALA A CA 1
ATOM 558 C C . ALA A 1 72 ? 5.144 4.170 -2.413 1.00 92.94 72 ALA A C 1
ATOM 560 O O . ALA A 1 72 ? 3.973 4.452 -2.184 1.00 92.94 72 ALA A O 1
ATOM 561 N N . GLU A 1 73 ? 6.027 3.995 -1.428 1.00 93.88 73 GLU A N 1
ATOM 562 C CA . GLU A 1 73 ? 5.703 4.116 -0.003 1.00 93.88 73 GLU A CA 1
ATOM 563 C C . GLU A 1 73 ? 5.116 5.490 0.345 1.00 93.88 73 GLU A C 1
ATOM 565 O O . GLU A 1 73 ? 4.115 5.581 1.063 1.00 93.88 73 GLU A O 1
ATOM 570 N N . ARG A 1 74 ? 5.713 6.569 -0.180 1.00 94.44 74 ARG A N 1
ATOM 571 C CA . ARG A 1 74 ? 5.224 7.939 0.028 1.00 94.44 74 ARG A CA 1
ATOM 572 C C . ARG A 1 74 ? 3.865 8.152 -0.622 1.00 94.44 74 ARG A C 1
ATOM 574 O O . ARG A 1 74 ? 2.957 8.639 0.045 1.00 94.44 74 ARG A O 1
ATOM 581 N N . VAL A 1 75 ? 3.721 7.760 -1.887 1.00 91.25 75 VAL A N 1
ATOM 582 C CA . VAL A 1 75 ? 2.471 7.906 -2.641 1.00 91.25 75 VAL A CA 1
ATOM 583 C C . VAL A 1 75 ? 1.345 7.149 -1.946 1.00 91.25 75 VAL A C 1
ATOM 585 O O . VAL A 1 75 ? 0.343 7.756 -1.587 1.00 91.25 75 VAL A O 1
ATOM 588 N N . VAL A 1 76 ? 1.538 5.866 -1.643 1.00 91.25 76 VAL A N 1
ATOM 589 C CA . VAL A 1 76 ? 0.538 5.041 -0.952 1.00 91.25 76 VAL A CA 1
ATOM 590 C C . VAL A 1 76 ? 0.135 5.634 0.395 1.00 91.25 76 VAL A C 1
ATOM 592 O O . VAL A 1 76 ? -1.049 5.678 0.721 1.00 91.25 76 VAL A O 1
ATOM 595 N N . THR A 1 77 ? 1.099 6.144 1.163 1.00 91.81 77 THR A N 1
ATOM 596 C CA . THR A 1 77 ? 0.810 6.797 2.446 1.00 91.81 77 THR A CA 1
ATOM 597 C C . THR A 1 77 ? -0.049 8.050 2.267 1.00 91.81 77 THR A C 1
ATOM 599 O O . THR A 1 77 ? -0.995 8.251 3.029 1.00 91.81 77 THR A O 1
ATOM 602 N N . CYS A 1 78 ? 0.240 8.878 1.260 1.00 91.19 78 CYS A N 1
ATOM 603 C CA . CYS A 1 78 ? -0.564 10.060 0.953 1.00 91.19 78 CYS A CA 1
ATOM 604 C C . CYS A 1 78 ? -1.987 9.683 0.518 1.00 91.19 78 CYS A C 1
ATOM 606 O O . CYS A 1 78 ? -2.943 10.250 1.040 1.00 91.19 78 CYS A O 1
ATOM 608 N N . LEU A 1 79 ? -2.129 8.697 -0.372 1.00 87.69 79 LEU A N 1
ATOM 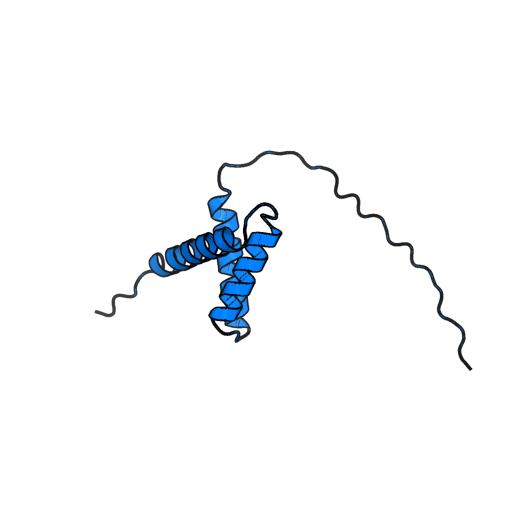609 C CA . LEU A 1 79 ? -3.423 8.257 -0.904 1.00 87.69 79 LEU A CA 1
ATOM 610 C C . LEU A 1 79 ? -4.319 7.648 0.189 1.00 87.69 79 LEU A C 1
ATOM 612 O O . LEU A 1 79 ? -5.506 7.949 0.269 1.00 87.69 79 LEU A O 1
ATOM 616 N N . ILE A 1 80 ? -3.755 6.829 1.084 1.00 87.25 80 ILE A N 1
ATOM 617 C CA . ILE A 1 80 ? -4.520 6.247 2.199 1.00 87.25 80 ILE A CA 1
ATOM 618 C C . ILE A 1 80 ? -4.979 7.337 3.176 1.00 87.25 80 ILE A C 1
ATOM 620 O O . ILE A 1 80 ? -6.122 7.298 3.628 1.00 87.25 80 ILE A O 1
ATOM 624 N N . ARG A 1 81 ? -4.116 8.313 3.496 1.00 85.62 81 ARG A N 1
ATOM 625 C CA . ARG A 1 81 ? -4.471 9.413 4.408 1.00 85.62 81 ARG A CA 1
ATOM 626 C C . ARG A 1 81 ? -5.580 10.288 3.840 1.00 85.62 81 ARG A C 1
ATOM 628 O O . ARG A 1 81 ? -6.547 10.522 4.547 1.00 85.62 81 ARG A O 1
ATOM 635 N N . GLN A 1 82 ? -5.493 10.661 2.565 1.00 80.81 82 GLN A N 1
ATOM 636 C CA . GLN A 1 82 ? -6.534 11.445 1.895 1.00 80.81 82 GLN A CA 1
ATOM 637 C C . GLN A 1 82 ? -7.913 10.780 2.014 1.00 80.81 82 GLN A C 1
ATOM 639 O O . GLN A 1 82 ? -8.856 11.430 2.447 1.00 80.81 82 GLN A O 1
ATOM 644 N N . ARG A 1 83 ? -8.025 9.462 1.776 1.00 73.25 83 ARG A N 1
ATOM 645 C CA . ARG A 1 83 ? -9.293 8.735 1.998 1.00 73.25 83 ARG A CA 1
ATOM 646 C C . ARG A 1 83 ? -9.772 8.735 3.444 1.00 73.25 83 ARG A C 1
ATOM 648 O O . ARG A 1 83 ? -10.978 8.677 3.659 1.00 73.25 83 ARG A O 1
ATOM 655 N N . LEU A 1 84 ? -8.863 8.699 4.416 1.00 72.62 84 LEU A N 1
ATOM 656 C CA . LEU A 1 84 ? -9.233 8.727 5.831 1.00 72.62 84 LEU A CA 1
ATOM 657 C C . LEU A 1 84 ? -9.710 10.119 6.257 1.00 72.62 84 LEU A C 1
ATOM 659 O O . LEU A 1 84 ? -10.651 10.209 7.039 1.00 72.62 84 LEU A O 1
ATOM 663 N N . ASP A 1 85 ? -9.096 11.171 5.718 1.00 73.50 85 ASP A N 1
ATOM 664 C CA . ASP A 1 85 ? -9.491 12.563 5.940 1.00 73.50 85 ASP A CA 1
ATOM 665 C C . ASP A 1 85 ? -10.822 12.905 5.228 1.00 73.50 85 ASP A C 1
ATOM 667 O O . ASP A 1 85 ? -11.614 13.682 5.756 1.00 73.50 85 ASP A O 1
ATOM 671 N N . ASP A 1 86 ? -11.109 12.282 4.077 1.00 64.12 86 ASP A N 1
ATOM 672 C CA . ASP A 1 86 ? -12.376 12.416 3.331 1.00 64.12 86 ASP A CA 1
ATOM 673 C C . ASP A 1 86 ? -13.558 11.636 3.940 1.00 64.12 86 ASP A C 1
ATOM 675 O O . ASP A 1 86 ? -14.706 11.800 3.512 1.00 64.12 86 ASP A O 1
ATOM 679 N N . LEU A 1 87 ? -13.326 10.765 4.929 1.00 61.28 87 LEU A N 1
ATOM 680 C CA . LEU A 1 87 ? -14.434 10.119 5.631 1.00 61.28 87 LEU A CA 1
ATOM 681 C C . LEU A 1 87 ? -15.181 11.186 6.440 1.00 61.28 87 LEU A C 1
ATOM 683 O O . LEU A 1 87 ? -14.544 11.896 7.223 1.00 61.28 87 LEU A O 1
ATOM 687 N N . PRO A 1 88 ? -16.520 11.303 6.305 1.00 56.62 88 PRO A N 1
ATOM 688 C CA . PRO A 1 88 ? -17.284 12.265 7.079 1.00 56.62 88 PRO A CA 1
ATOM 689 C C . PRO A 1 88 ? -17.025 11.977 8.552 1.00 56.62 88 PRO A C 1
ATOM 691 O O . PRO A 1 88 ? -17.429 10.940 9.081 1.00 56.62 88 PRO A O 1
ATOM 694 N N . THR A 1 89 ? -16.298 12.882 9.202 1.00 57.22 89 THR A N 1
ATOM 695 C CA . THR A 1 89 ? -16.032 12.811 10.629 1.00 57.22 89 THR A CA 1
ATOM 696 C C . THR A 1 89 ? -17.400 12.885 11.284 1.00 57.22 89 THR A C 1
ATOM 698 O O . THR A 1 89 ? -18.044 13.936 11.264 1.00 57.22 89 THR A O 1
ATOM 701 N N . ILE A 1 90 ? -17.899 11.755 11.790 1.00 56.84 90 ILE A N 1
ATOM 702 C CA . ILE A 1 90 ? -19.141 11.730 12.555 1.00 56.84 90 ILE A CA 1
ATOM 703 C C . ILE A 1 90 ? -18.846 12.560 13.798 1.00 56.84 90 ILE A C 1
ATOM 705 O O . ILE A 1 90 ? -18.230 12.093 14.753 1.00 56.84 90 ILE A O 1
ATOM 709 N N . LYS A 1 91 ? -19.214 13.838 13.739 1.00 50.09 91 LYS A N 1
ATOM 710 C CA . LYS A 1 91 ? -19.152 14.763 14.855 1.00 50.09 91 LYS A CA 1
ATOM 711 C C . LYS A 1 91 ? -20.256 14.308 15.801 1.00 50.09 91 LYS A C 1
ATOM 713 O O . LYS A 1 91 ? -21.409 14.691 15.639 1.00 50.09 91 LYS A O 1
ATOM 718 N N . THR A 1 92 ? -19.928 13.394 16.710 1.00 48.78 92 THR A N 1
ATOM 719 C CA . THR A 1 92 ? -20.794 13.075 17.843 1.00 48.78 92 THR A CA 1
ATOM 720 C C . THR A 1 92 ? -20.958 14.364 18.638 1.00 48.78 92 THR A C 1
ATOM 722 O O . THR A 1 92 ? -19.986 14.858 19.213 1.00 48.78 92 THR A O 1
ATOM 725 N N . ALA A 1 93 ? -22.150 14.948 18.510 1.00 48.12 93 ALA A N 1
ATOM 726 C CA . ALA A 1 93 ? -22.606 16.127 19.233 1.00 48.12 93 ALA A CA 1
ATOM 727 C C . ALA A 1 93 ? -22.707 15.854 20.737 1.00 48.12 93 ALA A C 1
ATOM 729 O O . ALA A 1 93 ? -22.954 14.680 21.103 1.00 48.12 93 ALA A O 1
#

pLDDT: mean 74.66, std 20.56, range [37.78, 95.38]

Foldseek 3Di:
DDDDDDDPPDDPDDDPDDDDDDDDPPVLVVLLCQLQVQLVVCVVVVHDSVVSLVSSLVSSCVVVVVDDSVRSSVSSVVSNVVVVVPPPPPPPD

Radius of gyration: 20.48 Å; chains: 1; bounding box: 34×67×48 Å